Protein AF-0000000085125746 (afdb_homodimer)

Structure (mmCIF, N/CA/C/O backbone):
data_AF-0000000085125746-model_v1
#
loop_
_entity.id
_entity.type
_entity.pdbx_description
1 polymer Glutaredoxin
#
loop_
_atom_site.group_PDB
_atom_site.id
_atom_site.type_symbol
_atom_site.label_atom_id
_atom_site.label_alt_id
_atom_site.label_comp_id
_atom_site.label_asym_id
_atom_site.label_entity_id
_atom_site.label_seq_id
_atom_site.pdbx_PDB_ins_code
_atom_site.Cartn_x
_atom_site.Cartn_y
_atom_site.Cartn_z
_atom_site.occupancy
_atom_site.B_iso_or_equiv
_atom_site.auth_seq_id
_atom_site.auth_comp_id
_atom_site.auth_asym_id
_atom_site.auth_atom_id
_atom_site.pdbx_PDB_model_num
ATOM 1 N N . MET A 1 1 ? -1.663 24.391 16.141 1 84.31 1 MET A N 1
ATOM 2 C CA . MET A 1 1 ? -1.758 23.5 14.992 1 84.31 1 MET A CA 1
ATOM 3 C C . MET A 1 1 ? -2.758 22.375 15.258 1 84.31 1 MET A C 1
ATOM 5 O O . MET A 1 1 ? -2.848 21.859 16.375 1 84.31 1 MET A O 1
ATOM 9 N N . GLN A 1 2 ? -3.562 22.141 14.25 1 92.5 2 GLN A N 1
ATOM 10 C CA . GLN A 1 2 ? -4.574 21.094 14.406 1 92.5 2 GLN A CA 1
ATOM 11 C C . GLN A 1 2 ? -3.934 19.719 14.578 1 92.5 2 GLN A C 1
ATOM 13 O O . GLN A 1 2 ? -2.826 19.484 14.094 1 92.5 2 GLN A O 1
ATOM 18 N N . ALA A 1 3 ? -4.582 18.953 15.32 1 94.31 3 ALA A N 1
ATOM 19 C CA . ALA A 1 3 ? -4.137 17.578 15.469 1 94.31 3 ALA A CA 1
ATOM 20 C C . ALA A 1 3 ? -4.219 16.828 14.141 1 94.31 3 ALA A C 1
ATOM 22 O O . ALA A 1 3 ? -5.145 17.047 13.352 1 94.31 3 ALA A O 1
ATOM 23 N N . VAL A 1 4 ? -3.266 16 13.906 1 96.25 4 VAL A N 1
ATOM 24 C CA . VAL A 1 4 ? -3.25 15.203 12.688 1 96.25 4 VAL A CA 1
ATOM 25 C C . VAL A 1 4 ? -3.367 13.727 13.047 1 96.25 4 VAL A C 1
ATOM 27 O O . VAL A 1 4 ? -2.66 13.234 13.93 1 96.25 4 VAL A O 1
ATOM 30 N N . LYS A 1 5 ? -4.34 13 12.406 1 95.31 5 LYS A N 1
ATOM 31 C CA . LYS A 1 5 ? -4.57 11.562 12.523 1 95.31 5 LYS A CA 1
ATOM 32 C C . LYS A 1 5 ? -4.484 10.883 11.164 1 95.31 5 LYS A C 1
ATOM 34 O O . LYS A 1 5 ? -4.969 11.414 10.164 1 95.31 5 LYS A O 1
ATOM 39 N N . MET A 1 6 ? -3.822 9.734 11.18 1 94.94 6 MET A N 1
ATOM 40 C CA . MET A 1 6 ? -3.682 9.008 9.922 1 94.94 6 MET A CA 1
ATOM 41 C C . MET A 1 6 ? -3.924 7.512 10.125 1 94.94 6 MET A C 1
ATOM 43 O O . MET A 1 6 ? -3.332 6.898 11.016 1 94.94 6 MET A O 1
ATOM 47 N N . TYR A 1 7 ? -4.941 6.969 9.398 1 93.44 7 TYR A N 1
ATOM 48 C CA . TYR A 1 7 ? -5.016 5.52 9.266 1 93.44 7 TYR A CA 1
ATOM 49 C C . TYR A 1 7 ? -3.934 5 8.328 1 93.44 7 TYR A C 1
ATOM 51 O O . TYR A 1 7 ? -3.758 5.52 7.223 1 93.44 7 TYR A O 1
ATOM 59 N N . THR A 1 8 ? -3.141 4.02 8.797 1 89 8 THR A N 1
ATOM 60 C CA . THR A 1 8 ? -2.002 3.516 8.031 1 89 8 THR A CA 1
ATOM 61 C C . THR A 1 8 ? -1.94 1.992 8.094 1 89 8 THR A C 1
ATOM 63 O O . THR A 1 8 ? -2.746 1.36 8.781 1 89 8 THR A O 1
ATOM 66 N N . THR A 1 9 ? -1.195 1.46 7.199 1 83 9 THR A N 1
ATOM 67 C CA . THR A 1 9 ? -0.782 0.063 7.281 1 83 9 THR A CA 1
ATOM 68 C C . THR A 1 9 ? 0.738 -0.055 7.23 1 83 9 THR A C 1
ATOM 70 O O . THR A 1 9 ? 1.418 0.827 6.699 1 83 9 THR A O 1
ATOM 73 N N . ALA A 1 10 ? 1.152 -1.058 7.961 1 76.62 10 ALA A N 1
ATOM 74 C CA . ALA A 1 10 ? 2.588 -1.32 7.91 1 76.62 10 ALA A CA 1
ATOM 75 C C . ALA A 1 10 ? 2.975 -1.993 6.598 1 76.62 10 ALA A C 1
ATOM 77 O O . ALA A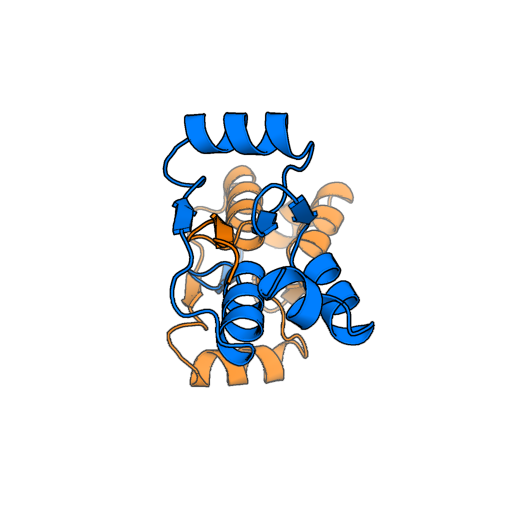 1 10 ? 4.141 -1.956 6.191 1 76.62 10 ALA A O 1
ATOM 78 N N . VAL A 1 11 ? 1.941 -2.498 6.066 1 74.38 11 VAL A N 1
ATOM 79 C CA . VAL A 1 11 ? 2.258 -3.373 4.941 1 74.38 11 VAL A CA 1
ATOM 80 C C . VAL A 1 11 ? 1.863 -2.693 3.631 1 74.38 11 VAL A C 1
ATOM 82 O O . VAL A 1 11 ? 0.958 -1.855 3.605 1 74.38 11 VAL A O 1
ATOM 85 N N . CYS A 1 12 ? 2.572 -2.926 2.621 1 83.75 12 CYS A N 1
ATOM 86 C CA . CYS A 1 12 ? 2.172 -2.537 1.273 1 83.75 12 CYS A CA 1
ATOM 87 C C . CYS A 1 12 ? 0.981 -3.363 0.799 1 83.75 12 CYS A C 1
ATOM 89 O O . CYS A 1 12 ? 1.119 -4.555 0.521 1 83.75 12 CYS A O 1
ATOM 91 N N . PRO A 1 13 ? -0.171 -2.76 0.729 1 80.94 13 PRO A N 1
ATOM 92 C CA . PRO A 1 13 ? -1.367 -3.549 0.428 1 80.94 13 PRO A CA 1
ATOM 93 C C . PRO A 1 13 ? -1.303 -4.219 -0.942 1 80.94 13 PRO A C 1
ATOM 95 O O . PRO A 1 13 ? -1.823 -5.324 -1.118 1 80.94 13 PRO A O 1
ATOM 98 N N . TYR A 1 14 ? -0.726 -3.547 -1.853 1 86.5 14 TYR A N 1
ATOM 99 C CA . TYR A 1 14 ? -0.587 -4.141 -3.178 1 86.5 14 TYR A CA 1
ATOM 100 C C . TYR A 1 14 ? 0.35 -5.34 -3.145 1 86.5 14 TYR A C 1
ATOM 102 O O . TYR A 1 14 ? 0.153 -6.312 -3.879 1 86.5 14 TYR A O 1
ATOM 110 N N . CYS A 1 15 ? 1.315 -5.301 -2.385 1 89.06 15 CYS A N 1
ATOM 111 C CA . CYS A 1 15 ? 2.219 -6.434 -2.221 1 89.06 15 CYS A CA 1
ATOM 112 C C . CYS A 1 15 ? 1.494 -7.621 -1.602 1 89.06 15 CYS A C 1
ATOM 114 O O . CYS A 1 15 ? 1.647 -8.758 -2.061 1 89.06 15 CYS A O 1
ATOM 116 N N . ILE A 1 16 ? 0.696 -7.379 -0.662 1 85.88 16 ILE A N 1
ATOM 117 C CA . ILE A 1 16 ? -0.054 -8.438 0.005 1 85.88 16 ILE A CA 1
ATOM 118 C C . ILE A 1 16 ? -1.053 -9.055 -0.971 1 85.88 16 ILE A C 1
ATOM 120 O O . ILE A 1 16 ? -1.193 -10.281 -1.033 1 85.88 16 ILE A O 1
ATOM 124 N N . ARG A 1 17 ? -1.682 -8.273 -1.682 1 87.25 17 ARG A N 1
ATOM 125 C CA . ARG A 1 17 ? -2.666 -8.766 -2.643 1 87.25 17 ARG A CA 1
ATOM 126 C C . ARG A 1 17 ? -2.006 -9.633 -3.709 1 87.25 17 ARG A C 1
ATOM 128 O O . ARG A 1 17 ? -2.51 -10.711 -4.039 1 87.25 17 ARG A O 1
ATOM 135 N N . ALA A 1 18 ? -0.959 -9.164 -4.246 1 92.88 18 ALA A N 1
ATOM 136 C CA . ALA A 1 18 ? -0.222 -9.945 -5.238 1 92.88 18 ALA A CA 1
ATOM 137 C C . ALA A 1 18 ? 0.175 -11.312 -4.68 1 92.88 18 ALA A C 1
ATOM 139 O O . ALA A 1 18 ? 0.001 -12.336 -5.344 1 92.88 18 ALA A O 1
ATOM 140 N N . LYS A 1 19 ? 0.696 -11.375 -3.449 1 92.44 19 LYS A N 1
ATOM 141 C CA . LYS A 1 19 ? 1.064 -12.633 -2.805 1 92.44 19 LYS A CA 1
ATOM 142 C C . LYS A 1 19 ? -0.142 -13.562 -2.676 1 92.44 19 LYS A C 1
ATOM 144 O O . LYS A 1 19 ? -0.035 -14.766 -2.922 1 92.44 19 LYS A O 1
ATOM 149 N N . GLN A 1 20 ? -1.261 -12.977 -2.354 1 92.19 20 GLN A N 1
ATOM 150 C CA . GLN A 1 20 ? -2.479 -13.758 -2.178 1 92.19 20 GLN A CA 1
ATOM 151 C C . GLN A 1 20 ? -2.92 -14.391 -3.494 1 92.19 20 GLN A C 1
ATOM 153 O O . GLN A 1 20 ? -3.314 -15.562 -3.527 1 92.19 20 GLN A O 1
ATOM 158 N N . ILE A 1 21 ? -2.891 -13.648 -4.516 1 94 21 ILE A N 1
ATOM 159 C CA . ILE A 1 21 ? -3.264 -14.148 -5.836 1 94 21 ILE A CA 1
ATOM 160 C C . ILE A 1 21 ? -2.33 -15.281 -6.242 1 94 21 ILE A C 1
ATOM 162 O O . ILE A 1 21 ? -2.785 -16.359 -6.66 1 94 21 ILE A O 1
ATOM 166 N N . LEU A 1 22 ? -1.04 -15.117 -6.098 1 95.81 22 LEU A N 1
ATOM 167 C CA . LEU A 1 22 ? -0.055 -16.125 -6.457 1 95.81 22 LEU A CA 1
ATOM 168 C C . LEU A 1 22 ? -0.245 -17.391 -5.625 1 95.81 22 LEU A C 1
ATOM 170 O O . LEU A 1 22 ? -0.221 -18.5 -6.16 1 95.81 22 LEU A O 1
ATOM 174 N N . LYS A 1 23 ? -0.501 -17.203 -4.367 1 94.12 23 LYS A N 1
ATOM 175 C CA . LYS A 1 23 ? -0.714 -18.328 -3.467 1 94.12 23 LYS A CA 1
ATOM 176 C C . LYS A 1 23 ? -1.985 -19.094 -3.832 1 94.12 23 LYS A C 1
ATOM 178 O O . LYS A 1 23 ? -2.014 -20.328 -3.777 1 94.12 23 LYS A O 1
ATOM 183 N N . SER A 1 24 ? -2.941 -18.328 -4.172 1 95.19 24 SER A N 1
ATOM 184 C CA . SER A 1 24 ? -4.207 -18.953 -4.547 1 95.19 24 SER A CA 1
ATOM 185 C C . SER A 1 24 ? -4.055 -19.812 -5.793 1 95.19 24 SER A C 1
ATOM 187 O O . SER A 1 24 ? -4.895 -20.672 -6.066 1 95.19 24 SER A O 1
ATOM 189 N N . LYS A 1 25 ? -2.951 -19.562 -6.504 1 95.06 25 LYS A N 1
ATOM 190 C CA . LYS A 1 25 ? -2.68 -20.328 -7.711 1 95.06 25 LYS A CA 1
ATOM 191 C C . LYS A 1 25 ? -1.654 -21.422 -7.445 1 95.06 25 LYS A C 1
ATOM 193 O O . LYS A 1 25 ? -1.129 -22.031 -8.383 1 95.06 25 LYS A O 1
ATOM 198 N N . GLY A 1 26 ? -1.238 -21.547 -6.266 1 93 26 GLY A N 1
ATOM 199 C CA . GLY A 1 26 ? -0.405 -22.672 -5.902 1 93 26 GLY A CA 1
ATOM 200 C C . GLY A 1 26 ? 1.057 -22.312 -5.727 1 93 26 GLY A C 1
ATOM 201 O O . GLY A 1 26 ? 1.897 -23.188 -5.504 1 93 26 GLY A O 1
ATOM 202 N N . VAL A 1 27 ? 1.344 -21.109 -5.828 1 94.06 27 VAL A N 1
ATOM 203 C CA . VAL A 1 27 ? 2.723 -20.703 -5.594 1 94.06 27 VAL A CA 1
ATOM 204 C C . VAL A 1 27 ? 3.027 -20.734 -4.098 1 94.06 27 VAL A C 1
ATOM 206 O O . VAL A 1 27 ? 2.52 -19.906 -3.334 1 94.06 27 VAL A O 1
ATOM 209 N N . GLU A 1 28 ? 3.912 -21.562 -3.713 1 88.88 28 GLU A N 1
ATOM 210 C CA . GLU A 1 28 ? 4.188 -21.766 -2.293 1 88.88 28 GLU A CA 1
ATOM 211 C C . GLU A 1 28 ? 5.363 -20.906 -1.831 1 88.88 28 GLU A C 1
ATOM 213 O O . GLU A 1 28 ? 5.449 -20.547 -0.655 1 88.88 28 GLU A O 1
ATOM 218 N N . GLN A 1 29 ? 6.289 -20.703 -2.727 1 90.81 29 GLN A N 1
ATOM 219 C CA . GLN A 1 29 ? 7.492 -19.953 -2.379 1 90.81 29 GLN A CA 1
ATOM 220 C C . GLN A 1 29 ? 7.668 -18.734 -3.289 1 90.81 29 GLN A C 1
ATOM 222 O O . GLN A 1 29 ? 7.66 -18.875 -4.516 1 90.81 29 GLN A O 1
ATOM 227 N N . ILE A 1 30 ? 7.73 -17.656 -2.721 1 93.31 30 ILE A N 1
ATOM 228 C CA . ILE A 1 30 ? 8.023 -16.406 -3.414 1 93.31 30 ILE A CA 1
ATOM 229 C C . ILE A 1 30 ? 9.297 -15.781 -2.844 1 93.31 30 ILE A C 1
ATOM 231 O O . ILE A 1 30 ? 9.406 -15.594 -1.631 1 93.31 30 ILE A O 1
ATOM 235 N N . GLU A 1 31 ? 10.273 -15.578 -3.643 1 93.75 31 GLU A N 1
ATOM 236 C CA . GLU A 1 31 ? 11.445 -14.805 -3.236 1 93.75 31 GLU A CA 1
ATOM 237 C C . GLU A 1 31 ? 11.117 -13.32 -3.141 1 93.75 31 GLU A C 1
ATOM 239 O O . GLU A 1 31 ? 10.914 -12.656 -4.16 1 93.75 31 GLU A O 1
ATOM 244 N N . GLU A 1 32 ? 11.031 -12.828 -1.954 1 91 32 GLU A N 1
ATOM 245 C CA . GLU A 1 32 ? 10.75 -11.406 -1.765 1 91 32 GLU A CA 1
ATOM 246 C C . GLU A 1 32 ? 12.031 -10.609 -1.587 1 91 32 GLU A C 1
ATOM 248 O O . GLU A 1 32 ? 12.891 -10.969 -0.778 1 91 32 GLU A O 1
ATOM 253 N N . ILE A 1 33 ? 12.219 -9.609 -2.391 1 91.5 33 ILE A N 1
ATOM 254 C CA . ILE A 1 33 ? 13.344 -8.68 -2.273 1 91.5 33 ILE A CA 1
ATOM 255 C C . ILE A 1 33 ? 12.859 -7.348 -1.717 1 91.5 33 ILE A C 1
ATOM 257 O O . ILE A 1 33 ? 12.156 -6.598 -2.404 1 91.5 33 ILE A O 1
ATOM 261 N N . ARG A 1 34 ? 13.203 -7.094 -0.461 1 87.25 34 ARG A N 1
ATOM 262 C CA . ARG A 1 34 ? 12.789 -5.867 0.21 1 87.25 34 ARG A CA 1
ATOM 263 C C . ARG A 1 34 ? 13.617 -4.676 -0.269 1 87.25 34 ARG A C 1
ATOM 265 O O . ARG A 1 34 ? 14.828 -4.621 -0.03 1 87.25 34 ARG A O 1
ATOM 272 N N . ILE A 1 35 ? 12.891 -3.693 -0.864 1 86.56 35 ILE A N 1
ATOM 273 C CA . ILE A 1 35 ? 13.633 -2.559 -1.412 1 86.56 35 ILE A CA 1
ATOM 274 C C . ILE A 1 35 ? 13.672 -1.425 -0.391 1 86.56 35 ILE A C 1
ATOM 276 O O . ILE A 1 35 ? 14.43 -0.468 -0.545 1 86.56 35 ILE A O 1
ATOM 280 N N . ASP A 1 36 ? 12.789 -1.471 0.621 1 80.81 36 ASP A N 1
ATOM 281 C CA . ASP A 1 36 ? 12.75 -0.424 1.639 1 80.81 36 ASP A CA 1
ATOM 282 C C . ASP A 1 36 ? 13.945 -0.535 2.584 1 80.81 36 ASP A C 1
ATOM 284 O O . ASP A 1 36 ? 14.328 0.448 3.221 1 80.81 36 ASP A O 1
ATOM 288 N N . THR A 1 37 ? 14.555 -1.678 2.605 1 81.31 37 THR A N 1
ATOM 289 C CA . THR A 1 37 ? 15.664 -1.889 3.527 1 81.31 37 THR A CA 1
ATOM 290 C C . THR A 1 37 ? 16.984 -2.027 2.768 1 81.31 37 THR A C 1
ATOM 292 O O . THR A 1 37 ? 18.047 -2.158 3.377 1 81.31 37 THR A O 1
ATOM 295 N N . ASP A 1 38 ? 16.891 -2.023 1.48 1 84.19 38 ASP A N 1
ATOM 296 C CA . ASP A 1 38 ? 18.062 -2.201 0.639 1 84.19 38 ASP A CA 1
ATOM 297 C C . ASP A 1 38 ? 18.016 -1.277 -0.577 1 84.19 38 ASP A C 1
ATOM 299 O O . ASP A 1 38 ? 17.484 -1.65 -1.626 1 84.19 38 ASP A O 1
ATOM 303 N N . PRO A 1 39 ? 18.688 -0.161 -0.418 1 85.62 39 PRO A N 1
ATOM 304 C CA . PRO A 1 39 ? 18.688 0.798 -1.525 1 85.62 39 PRO A CA 1
ATOM 305 C C . PRO A 1 39 ? 19.25 0.212 -2.814 1 85.62 39 PRO A C 1
ATOM 307 O O . PRO A 1 39 ? 18.812 0.562 -3.908 1 85.62 39 PRO A O 1
ATOM 310 N N . ALA A 1 40 ? 20.234 -0.659 -2.705 1 91 40 ALA A N 1
ATOM 311 C CA . ALA A 1 40 ? 20.812 -1.294 -3.887 1 91 40 ALA A CA 1
ATOM 312 C C . ALA A 1 40 ? 19.781 -2.158 -4.605 1 91 40 ALA A C 1
ATOM 314 O O . ALA A 1 40 ? 19.766 -2.217 -5.836 1 91 40 ALA A O 1
ATOM 315 N N . ALA A 1 41 ? 18.938 -2.803 -3.85 1 90.88 41 ALA A N 1
ATOM 316 C CA . ALA A 1 41 ? 17.891 -3.627 -4.434 1 90.88 41 ALA A CA 1
ATOM 317 C C . ALA A 1 41 ? 16.891 -2.773 -5.215 1 90.88 41 ALA A C 1
ATOM 319 O O . ALA A 1 41 ? 16.375 -3.203 -6.246 1 90.88 41 ALA A O 1
ATOM 320 N N . ARG A 1 42 ? 16.703 -1.56 -4.715 1 90.69 42 ARG A N 1
ATOM 321 C CA . ARG A 1 42 ? 15.82 -0.635 -5.422 1 90.69 42 ARG A CA 1
ATOM 322 C C . ARG A 1 42 ? 16.391 -0.275 -6.789 1 90.69 42 ARG A C 1
ATOM 324 O O . ARG A 1 42 ? 15.664 -0.272 -7.789 1 90.69 42 ARG A O 1
ATOM 331 N N . ASP A 1 43 ? 17.625 0.02 -6.777 1 93.75 43 ASP A N 1
ATOM 332 C CA . ASP A 1 43 ? 18.297 0.364 -8.031 1 93.75 43 ASP A CA 1
ATOM 333 C C . ASP A 1 43 ? 18.219 -0.79 -9.031 1 93.75 43 ASP A C 1
ATOM 335 O O . ASP A 1 43 ? 17.938 -0.577 -10.211 1 93.75 43 ASP A O 1
ATOM 339 N N . VAL A 1 44 ? 18.453 -1.954 -8.602 1 93.81 44 VAL A N 1
ATOM 340 C CA . VAL A 1 44 ? 18.391 -3.141 -9.445 1 93.81 44 VAL A CA 1
ATOM 341 C C . VAL A 1 44 ? 16.969 -3.299 -10 1 93.81 44 VAL A C 1
ATOM 343 O O . VAL A 1 44 ? 16.797 -3.559 -11.195 1 93.81 44 VAL A O 1
ATOM 346 N N . MET A 1 45 ? 15.953 -3.064 -9.188 1 94.19 45 MET A N 1
ATOM 347 C CA . MET A 1 45 ? 14.562 -3.16 -9.617 1 94.19 45 MET A CA 1
ATOM 348 C C . MET A 1 45 ? 14.273 -2.162 -10.734 1 94.19 45 MET A C 1
ATOM 350 O O . MET A 1 45 ? 13.734 -2.533 -11.781 1 94.19 45 MET A O 1
ATOM 354 N N . MET A 1 46 ? 14.703 -0.927 -10.422 1 95.12 46 MET A N 1
ATOM 355 C CA . MET A 1 46 ? 14.414 0.138 -11.375 1 95.12 46 MET A CA 1
ATOM 356 C C . MET A 1 46 ? 15.109 -0.118 -12.711 1 95.12 46 MET A C 1
ATOM 358 O O . MET A 1 46 ? 14.523 0.102 -13.773 1 95.12 46 MET A O 1
ATOM 362 N N . GLN A 1 47 ? 16.266 -0.614 -12.641 1 95.38 47 GLN A N 1
ATOM 363 C CA . GLN A 1 47 ? 17.031 -0.9 -13.852 1 95.38 47 GLN A CA 1
ATOM 364 C C . GLN A 1 47 ? 16.422 -2.072 -14.617 1 95.38 47 GLN A C 1
ATOM 366 O O . GLN A 1 47 ? 16.375 -2.053 -15.852 1 95.38 47 GLN A O 1
ATOM 371 N N . SER A 1 48 ? 15.914 -2.98 -13.977 1 95.25 48 SER A N 1
ATOM 372 C CA . SER A 1 48 ? 15.438 -4.211 -14.602 1 95.25 48 SER A CA 1
ATOM 373 C C . SER A 1 48 ? 14.008 -4.055 -15.109 1 95.25 48 SER A C 1
ATOM 375 O O . SER A 1 48 ? 13.609 -4.711 -16.078 1 95.25 48 SER A O 1
ATOM 377 N N . THR A 1 49 ? 13.25 -3.215 -14.5 1 95.81 49 THR A N 1
ATOM 378 C CA . THR A 1 49 ? 11.82 -3.17 -14.805 1 95.81 49 THR A CA 1
ATOM 379 C C . THR A 1 49 ? 11.445 -1.835 -15.438 1 95.81 49 THR A C 1
ATOM 381 O O . THR A 1 49 ? 10.406 -1.727 -16.094 1 95.81 49 THR A O 1
ATOM 384 N N . GLY A 1 50 ? 12.289 -0.843 -15.086 1 94.94 50 GLY A N 1
ATOM 385 C CA . GLY A 1 50 ? 11.938 0.506 -15.5 1 94.94 50 GLY A CA 1
ATOM 386 C C . GLY A 1 50 ? 10.836 1.121 -14.656 1 94.94 50 GLY A C 1
ATOM 387 O O . GLY A 1 50 ? 10.289 2.17 -15.008 1 94.94 50 GLY A O 1
ATOM 388 N N . ARG A 1 51 ? 10.5 0.385 -13.602 1 92.75 51 ARG A N 1
ATOM 389 C CA . ARG A 1 51 ? 9.406 0.839 -12.742 1 92.75 51 ARG A CA 1
ATOM 390 C C . ARG A 1 51 ? 9.93 1.281 -11.375 1 92.75 51 ARG A C 1
ATOM 392 O O . ARG A 1 51 ? 10.984 0.823 -10.93 1 92.75 51 ARG A O 1
ATOM 399 N N . ARG A 1 52 ? 9.102 2.113 -10.742 1 86.56 52 ARG A N 1
ATOM 400 C CA . ARG A 1 52 ? 9.516 2.645 -9.445 1 86.56 52 ARG A CA 1
ATOM 401 C C . ARG A 1 52 ? 8.586 2.168 -8.336 1 86.56 52 ARG A C 1
ATOM 403 O O . ARG A 1 52 ? 8.938 2.238 -7.156 1 86.56 52 ARG A O 1
ATOM 410 N N . THR A 1 53 ? 7.34 1.676 -8.773 1 86.06 53 THR A N 1
ATOM 411 C CA . THR A 1 53 ? 6.34 1.276 -7.789 1 86.06 53 THR A CA 1
ATOM 412 C C . THR A 1 53 ? 6.473 -0.208 -7.457 1 86.06 53 THR A C 1
ATOM 414 O O . THR A 1 53 ? 7.152 -0.951 -8.172 1 86.06 53 THR A O 1
ATOM 417 N N . VAL A 1 54 ? 5.93 -0.576 -6.27 1 89.62 54 VAL A N 1
ATOM 418 C CA . VAL A 1 54 ? 5.906 -1.965 -5.824 1 89.62 54 VAL A CA 1
ATOM 419 C C . VAL A 1 54 ? 4.461 -2.43 -5.66 1 89.62 54 VAL A C 1
ATOM 421 O O . VAL A 1 54 ? 3.549 -1.608 -5.52 1 89.62 54 VAL A O 1
ATOM 424 N N . PRO A 1 55 ? 4.273 -3.682 -5.871 1 92 55 PRO A N 1
ATOM 425 C CA . PRO A 1 55 ? 5.262 -4.727 -6.145 1 92 55 PRO A CA 1
ATOM 426 C C . PRO A 1 55 ? 5.688 -4.762 -7.609 1 92 55 PRO A C 1
ATOM 428 O O . PRO A 1 55 ? 5.012 -4.191 -8.469 1 92 55 PRO A O 1
ATOM 431 N N . GLN A 1 56 ? 6.848 -5.281 -7.883 1 95.94 56 GLN A N 1
ATOM 432 C CA . GLN A 1 56 ? 7.258 -5.762 -9.203 1 95.94 56 GLN A CA 1
ATOM 433 C C . GLN A 1 56 ? 7.492 -7.27 -9.188 1 95.94 56 GLN A C 1
ATOM 435 O O . GLN A 1 56 ? 8.32 -7.77 -8.43 1 95.94 56 GLN A O 1
ATOM 440 N N . ILE A 1 57 ? 6.777 -7.98 -10.109 1 96.94 57 ILE A N 1
ATOM 441 C CA . ILE A 1 57 ? 6.68 -9.438 -10.039 1 96.94 57 ILE A CA 1
ATOM 442 C C . ILE A 1 57 ? 7.355 -10.055 -11.266 1 96.94 57 ILE A C 1
ATOM 444 O O . ILE A 1 57 ? 7.137 -9.609 -12.391 1 96.94 57 ILE A O 1
ATOM 448 N N . PHE A 1 58 ? 8.125 -11.008 -10.953 1 97.44 58 PHE A N 1
ATOM 449 C CA . PHE A 1 58 ? 8.734 -11.836 -11.984 1 97.44 58 PHE A CA 1
ATOM 450 C C . PHE A 1 58 ? 8.273 -13.289 -11.844 1 97.44 58 PHE A C 1
ATOM 452 O O . PHE A 1 58 ? 8.203 -13.82 -10.734 1 97.44 58 PHE A O 1
ATOM 459 N N . ILE A 1 59 ? 7.98 -13.883 -12.938 1 97.06 59 ILE A N 1
ATOM 460 C CA . ILE A 1 59 ? 7.762 -15.32 -13.039 1 97.06 59 ILE A CA 1
ATOM 461 C C . ILE A 1 59 ? 8.75 -15.922 -14.039 1 97.06 59 ILE A C 1
ATOM 463 O O . ILE A 1 59 ? 8.648 -15.68 -15.242 1 97.06 59 ILE A O 1
ATOM 467 N N . GLY A 1 60 ? 9.625 -16.672 -13.406 1 95.44 60 GLY A N 1
ATOM 468 C CA . GLY A 1 60 ? 10.789 -16.953 -14.234 1 95.44 60 GLY A CA 1
ATOM 469 C C . GLY A 1 60 ? 11.531 -15.719 -14.68 1 95.44 60 GLY A C 1
ATOM 470 O O . GLY A 1 60 ? 11.867 -14.859 -13.859 1 95.44 60 GLY A O 1
ATOM 471 N N . ASP A 1 61 ? 11.797 -15.594 -15.953 1 95.25 61 ASP A N 1
ATOM 472 C CA . ASP A 1 61 ? 12.508 -14.445 -16.5 1 95.25 61 ASP A CA 1
ATOM 473 C C . ASP A 1 61 ? 11.523 -13.398 -17.031 1 95.25 61 ASP A C 1
ATOM 475 O O . ASP A 1 61 ? 11.93 -12.32 -17.469 1 95.25 61 ASP A O 1
ATOM 479 N N . TYR A 1 62 ? 10.305 -13.656 -16.844 1 96.88 62 TYR A N 1
ATOM 480 C CA . TYR A 1 62 ? 9.281 -12.758 -17.375 1 96.88 62 TYR A CA 1
ATOM 481 C C . TYR A 1 62 ? 8.875 -11.727 -16.328 1 96.88 62 TYR A C 1
ATOM 483 O O . TYR A 1 62 ? 8.43 -12.07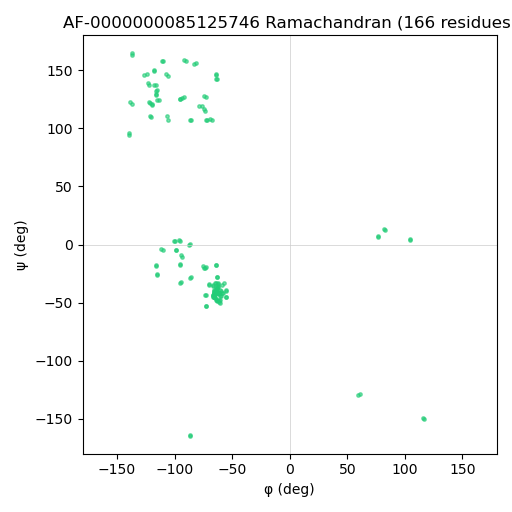8 -15.242 1 96.88 62 TYR A O 1
ATOM 491 N N . HIS A 1 63 ? 8.961 -10.539 -16.734 1 98.19 63 HIS 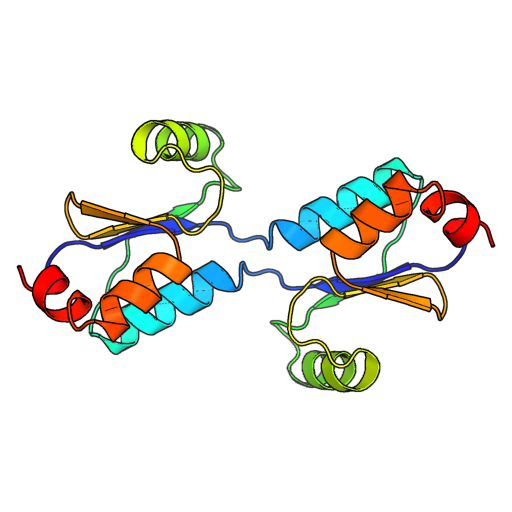A N 1
ATOM 492 C CA . HIS A 1 63 ? 8.484 -9.453 -15.883 1 98.19 63 HIS A CA 1
ATOM 493 C C . HIS A 1 63 ? 6.992 -9.211 -16.078 1 98.19 63 HIS A C 1
ATOM 495 O O . HIS A 1 63 ? 6.578 -8.648 -17.109 1 98.19 63 HIS A O 1
ATOM 501 N N . VAL A 1 64 ? 6.238 -9.586 -15.148 1 97.88 64 VAL A N 1
ATOM 502 C CA . VAL A 1 64 ? 4.785 -9.453 -15.203 1 97.88 64 VAL A CA 1
ATOM 503 C C . VAL A 1 64 ? 4.391 -7.988 -15.031 1 97.88 64 VAL A C 1
ATOM 505 O O . VAL A 1 64 ? 3.494 -7.496 -15.719 1 97.88 64 VAL A O 1
ATOM 508 N N . GLY A 1 65 ? 5.062 -7.371 -14.086 1 97.31 65 GLY A N 1
ATOM 509 C CA . GLY A 1 65 ? 4.695 -6.016 -13.703 1 97.31 65 GLY A CA 1
ATOM 510 C C . GLY A 1 65 ? 4.195 -5.918 -12.273 1 97.31 65 GLY A C 1
ATOM 511 O O . GLY A 1 65 ? 4.688 -6.617 -11.391 1 97.31 65 GLY A O 1
ATOM 512 N N . GLY A 1 66 ? 3.305 -4.977 -12.023 1 95.25 66 GLY A N 1
ATOM 513 C CA . GLY A 1 66 ? 2.752 -4.758 -10.695 1 95.25 66 GLY A CA 1
ATOM 514 C C . GLY A 1 66 ? 1.546 -5.633 -10.406 1 95.25 66 GLY A C 1
ATOM 515 O O . GLY A 1 66 ? 1.299 -6.613 -11.102 1 95.25 66 GLY A O 1
ATOM 516 N N . CYS A 1 67 ? 0.855 -5.234 -9.375 1 93.19 67 CYS A N 1
ATOM 517 C CA . CYS A 1 67 ? -0.315 -5.992 -8.953 1 93.19 67 CYS A CA 1
ATOM 518 C C . CYS A 1 67 ? -1.42 -5.93 -10 1 93.19 67 CYS A C 1
ATOM 520 O O . CYS A 1 67 ? -2.062 -6.938 -10.289 1 93.19 67 CYS A O 1
ATOM 522 N N . ASP A 1 68 ? -1.662 -4.715 -10.516 1 93 68 ASP A N 1
ATOM 523 C CA . ASP A 1 68 ? -2.674 -4.574 -11.555 1 93 68 ASP A CA 1
ATOM 524 C C . ASP A 1 68 ? -2.355 -5.461 -12.758 1 93 68 ASP A C 1
ATOM 526 O O . ASP A 1 68 ? -3.256 -6.062 -13.352 1 93 68 ASP A O 1
ATOM 530 N N . ASP A 1 69 ? -1.137 -5.508 -13.133 1 96.5 69 ASP A N 1
ATOM 531 C CA . ASP A 1 69 ? -0.696 -6.359 -14.234 1 96.5 69 ASP A CA 1
ATOM 532 C C . ASP A 1 69 ? -0.942 -7.832 -13.93 1 96.5 69 ASP A C 1
ATOM 534 O O . ASP A 1 69 ? -1.374 -8.594 -14.797 1 96.5 69 ASP A O 1
ATOM 538 N N . LEU A 1 70 ? -0.677 -8.25 -12.734 1 96.69 70 LEU A N 1
ATOM 539 C CA . LEU A 1 70 ? -0.893 -9.625 -12.289 1 96.69 70 LEU A CA 1
ATOM 540 C C . LEU A 1 70 ? -2.371 -9.984 -12.352 1 96.69 70 LEU A C 1
ATOM 542 O O . LEU A 1 70 ? -2.73 -11.062 -12.836 1 96.69 70 LEU A O 1
ATOM 546 N N . MET A 1 71 ? -3.15 -9.039 -11.938 1 96.44 71 MET A N 1
ATOM 547 C CA . MET A 1 71 ? -4.594 -9.266 -11.953 1 96.44 71 MET A CA 1
ATOM 548 C C . MET A 1 71 ? -5.109 -9.398 -13.383 1 96.44 71 MET A C 1
ATOM 550 O O . MET A 1 71 ? -5.953 -10.25 -13.664 1 96.44 71 MET A O 1
ATOM 554 N N . ALA A 1 72 ? -4.602 -8.578 -14.219 1 96.88 72 ALA A N 1
ATOM 555 C CA . ALA A 1 72 ? -4.992 -8.641 -15.625 1 96.88 72 ALA A CA 1
ATOM 556 C C . ALA A 1 72 ? -4.566 -9.961 -16.266 1 96.88 72 ALA A C 1
ATOM 558 O O . ALA A 1 72 ? -5.34 -10.578 -17 1 96.88 72 ALA A O 1
ATOM 559 N N . LEU A 1 73 ? -3.412 -10.398 -15.938 1 97.25 73 LEU A N 1
ATOM 560 C CA . LEU A 1 73 ? -2.9 -11.664 -16.438 1 97.25 73 LEU A CA 1
ATOM 561 C C . LEU A 1 73 ? -3.756 -12.828 -15.945 1 97.25 73 LEU A C 1
ATOM 563 O O . LEU A 1 73 ? -4.043 -13.758 -16.703 1 97.25 73 LEU A O 1
ATOM 567 N N . ASP A 1 74 ? -4.152 -12.766 -14.766 1 96.75 74 ASP A N 1
ATOM 568 C CA . ASP A 1 74 ? -5.016 -13.797 -14.188 1 96.75 74 ASP A CA 1
ATOM 569 C C . ASP A 1 74 ? -6.391 -13.797 -14.859 1 96.75 74 ASP A C 1
ATOM 571 O O . ASP A 1 74 ? -6.898 -14.852 -15.234 1 96.75 74 ASP A O 1
ATOM 575 N N . ALA A 1 75 ? -6.906 -12.68 -15.031 1 96.06 75 ALA A N 1
ATOM 576 C CA . ALA A 1 75 ? -8.234 -12.516 -15.617 1 96.06 75 ALA A CA 1
ATOM 577 C C . ALA A 1 75 ? -8.273 -13.055 -17.047 1 96.06 75 ALA A C 1
ATOM 579 O O . ALA A 1 75 ? -9.289 -13.602 -17.469 1 96.06 75 ALA A O 1
ATOM 580 N N . ASP A 1 76 ? -7.211 -12.922 -17.688 1 96.94 76 ASP A N 1
ATOM 581 C CA . ASP A 1 76 ? -7.148 -13.352 -19.078 1 96.94 76 ASP A CA 1
ATOM 582 C C . ASP A 1 76 ? -6.773 -14.828 -19.188 1 96.94 76 ASP A C 1
ATOM 584 O O . ASP A 1 76 ? -6.641 -15.367 -20.281 1 96.94 76 ASP A O 1
ATOM 588 N N . GLY A 1 77 ? -6.582 -15.391 -18.094 1 97 77 GLY A N 1
ATOM 589 C CA . GLY A 1 77 ? -6.312 -16.812 -18.047 1 97 77 GLY A CA 1
ATOM 590 C C . GLY A 1 77 ? -4.859 -17.156 -18.328 1 97 77 GLY A C 1
ATOM 591 O O . GLY A 1 77 ? -4.516 -18.328 -18.531 1 97 77 GLY A O 1
ATOM 592 N N . GLY A 1 78 ? -4.043 -16.203 -18.297 1 97.69 78 GLY A N 1
ATOM 593 C CA . GLY A 1 78 ? -2.656 -16.422 -18.672 1 97.69 78 GLY A CA 1
ATOM 594 C C . GLY A 1 78 ? -1.758 -16.719 -17.484 1 97.69 78 GLY A C 1
ATOM 595 O O . GLY A 1 78 ? -0.62 -17.156 -17.656 1 97.69 78 GLY A O 1
ATOM 596 N N . LEU A 1 79 ? -2.207 -16.578 -16.266 1 96.94 79 LEU A N 1
ATOM 597 C CA . LEU A 1 79 ? -1.347 -16.688 -15.086 1 96.94 79 LEU A CA 1
ATOM 598 C C . LEU A 1 79 ? -0.947 -18.141 -14.836 1 96.94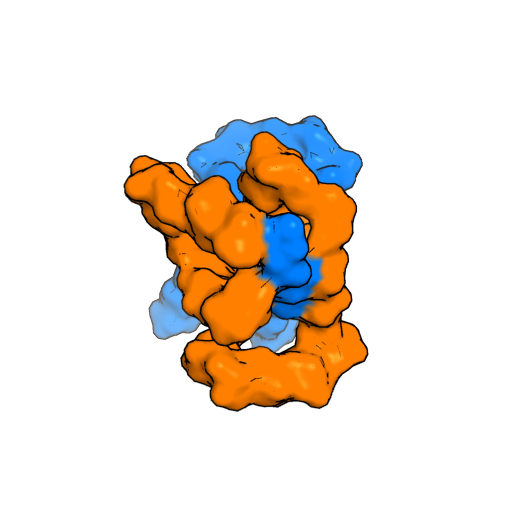 79 LEU A C 1
ATOM 600 O O . LEU A 1 79 ? 0.24 -18.438 -14.727 1 96.94 79 LEU A O 1
ATOM 604 N N . VAL A 1 80 ? -1.855 -18.969 -14.766 1 96.56 80 VAL A N 1
ATOM 605 C CA . VAL A 1 80 ? -1.585 -20.359 -14.438 1 96.56 80 VAL A CA 1
ATOM 606 C C . VAL A 1 80 ? -0.709 -20.984 -15.523 1 96.56 80 VAL A C 1
ATOM 608 O O . VAL A 1 80 ? 0.31 -21.609 -15.219 1 96.56 80 VAL A O 1
ATOM 611 N N . PRO A 1 81 ? -1.012 -20.828 -16.844 1 97.69 81 PRO A N 1
ATOM 612 C CA . PRO A 1 81 ? -0.107 -21.344 -17.859 1 97.69 81 PRO A CA 1
ATOM 613 C C . PRO A 1 81 ? 1.319 -20.828 -17.719 1 97.69 81 PRO A C 1
ATOM 615 O O . PRO A 1 81 ? 2.281 -21.562 -17.938 1 97.69 81 PRO A O 1
ATOM 618 N N . LEU A 1 82 ? 1.491 -19.578 -17.391 1 96.5 82 LEU A N 1
ATOM 619 C CA . LEU A 1 82 ? 2.816 -19 -17.219 1 96.5 82 LEU A CA 1
ATOM 620 C C . LEU A 1 82 ? 3.547 -19.641 -16.047 1 96.5 82 LEU A C 1
ATOM 622 O O . LEU A 1 82 ? 4.742 -19.938 -16.125 1 96.5 82 LEU A O 1
ATOM 626 N N . LEU A 1 83 ? 2.867 -19.875 -14.953 1 95.81 83 LEU A N 1
ATOM 627 C CA . LEU A 1 83 ? 3.441 -20.5 -13.758 1 95.81 83 LEU A CA 1
ATOM 628 C C . LEU A 1 83 ? 3.891 -21.922 -14.055 1 95.81 83 LEU A C 1
ATOM 630 O O . LEU A 1 83 ? 4.867 -22.406 -13.469 1 95.81 83 LEU A O 1
ATOM 634 N N . GLN A 1 84 ? 3.232 -22.422 -14.953 1 94.75 84 GLN A N 1
ATOM 635 C CA . GLN A 1 84 ? 3.469 -23.844 -15.227 1 94.75 84 GLN A CA 1
ATOM 636 C C . GLN A 1 84 ? 4.414 -24.031 -16.406 1 94.75 84 GLN A C 1
ATOM 638 O O . GLN A 1 84 ? 4.812 -25.156 -16.719 1 94.75 84 GLN A O 1
ATOM 643 N N . SER A 1 85 ? 4.785 -23.062 -17.016 1 90.75 85 SER A N 1
ATOM 644 C CA . SER A 1 85 ? 5.637 -23.141 -18.188 1 90.75 85 SER A CA 1
ATOM 645 C C . SER A 1 85 ? 7.059 -23.547 -17.828 1 90.75 85 SER A C 1
ATOM 647 O O . SER A 1 85 ? 7.5 -23.328 -16.703 1 90.75 85 SER A O 1
ATOM 649 N N . MET B 1 1 ? 6.973 -25.672 -11.836 1 85.06 1 MET B N 1
ATOM 650 C CA . MET B 1 1 ? 6.48 -24.312 -11.719 1 85.06 1 MET B CA 1
ATOM 651 C C . MET B 1 1 ? 7.637 -23.312 -11.719 1 85.06 1 MET B C 1
ATOM 653 O O . MET B 1 1 ? 8.695 -23.578 -11.148 1 85.06 1 MET B O 1
ATOM 657 N N . GLN B 1 2 ? 7.441 -22.281 -12.469 1 92.88 2 GLN B N 1
ATOM 658 C CA . GLN B 1 2 ? 8.492 -21.266 -12.562 1 92.88 2 GLN B CA 1
ATOM 659 C C . GLN B 1 2 ? 8.734 -20.594 -11.219 1 92.88 2 GLN B C 1
ATOM 661 O O . GLN B 1 2 ? 7.824 -20.5 -10.391 1 92.88 2 GLN B O 1
ATOM 666 N N . ALA B 1 3 ? 9.906 -20.266 -11.008 1 94.56 3 ALA B N 1
ATOM 667 C CA . ALA B 1 3 ? 10.25 -19.5 -9.812 1 94.56 3 ALA B CA 1
ATOM 668 C C . ALA B 1 3 ? 9.562 -18.125 -9.828 1 94.56 3 ALA B C 1
ATOM 670 O O . ALA B 1 3 ? 9.43 -17.5 -10.891 1 94.56 3 ALA B O 1
ATOM 671 N N . VAL B 1 4 ? 9.156 -17.719 -8.703 1 96.31 4 VAL B N 1
ATOM 672 C CA . VAL B 1 4 ? 8.516 -16.422 -8.586 1 96.31 4 VAL B CA 1
ATOM 673 C C . VAL B 1 4 ? 9.359 -15.508 -7.699 1 96.31 4 VAL B C 1
ATOM 675 O O . VAL B 1 4 ? 9.789 -15.914 -6.617 1 96.31 4 VAL B O 1
ATOM 678 N N . LYS B 1 5 ? 9.664 -14.273 -8.18 1 95.56 5 LYS B N 1
ATOM 679 C CA . LYS B 1 5 ? 10.375 -13.219 -7.473 1 95.56 5 LYS B CA 1
ATOM 680 C C . LYS B 1 5 ? 9.547 -11.938 -7.41 1 95.56 5 LYS B C 1
ATOM 682 O O . LYS B 1 5 ? 8.898 -11.57 -8.391 1 95.56 5 LYS B O 1
ATOM 687 N N . MET B 1 6 ? 9.625 -11.344 -6.25 1 95 6 MET B N 1
ATOM 688 C CA . MET B 1 6 ? 8.852 -10.109 -6.094 1 95 6 MET B CA 1
ATOM 689 C C . MET B 1 6 ? 9.656 -9.062 -5.332 1 95 6 MET B C 1
ATOM 691 O O . MET B 1 6 ? 10.195 -9.344 -4.262 1 95 6 MET B O 1
ATOM 695 N N . TYR B 1 7 ? 9.852 -7.898 -5.961 1 93.56 7 TYR B N 1
ATOM 696 C CA . TYR B 1 7 ? 10.297 -6.738 -5.203 1 93.56 7 TYR B CA 1
ATOM 697 C C . TYR B 1 7 ? 9.164 -6.164 -4.367 1 93.56 7 TYR B C 1
ATOM 699 O O . TYR B 1 7 ? 8.062 -5.938 -4.875 1 93.56 7 TYR B O 1
ATOM 707 N N . THR B 1 8 ? 9.422 -5.992 -3.08 1 89.19 8 THR B N 1
ATOM 708 C CA . THR B 1 8 ? 8.375 -5.559 -2.154 1 89.19 8 THR B CA 1
ATOM 709 C C . THR B 1 8 ? 8.914 -4.504 -1.193 1 89.19 8 THR B C 1
ATOM 711 O O . THR B 1 8 ? 10.102 -4.176 -1.222 1 89.19 8 THR B O 1
ATOM 714 N N . THR B 1 9 ? 7.992 -3.863 -0.564 1 83.06 9 THR B N 1
ATOM 715 C CA . THR B 1 9 ? 8.305 -3.031 0.592 1 83.06 9 THR B CA 1
ATOM 716 C C . THR B 1 9 ? 7.441 -3.424 1.789 1 83.06 9 THR B C 1
ATOM 718 O O . THR B 1 9 ? 6.352 -3.973 1.622 1 83.06 9 THR B O 1
ATOM 721 N N . ALA B 1 10 ? 8.102 -3.273 2.895 1 76.81 10 ALA B N 1
ATOM 722 C CA . ALA B 1 10 ? 7.34 -3.533 4.109 1 76.81 10 ALA B CA 1
ATOM 723 C C . ALA B 1 10 ? 6.371 -2.391 4.406 1 76.81 10 ALA B C 1
ATOM 725 O O . ALA B 1 10 ? 5.375 -2.58 5.105 1 76.81 10 ALA B O 1
ATOM 726 N N . VAL B 1 11 ? 6.758 -1.356 3.787 1 74.62 11 VAL B N 1
ATOM 727 C CA . VAL B 1 11 ? 6.043 -0.157 4.215 1 74.62 11 VAL B CA 1
ATOM 728 C C . VAL B 1 11 ? 5.043 0.259 3.139 1 74.62 11 VAL B C 1
ATOM 730 O O . VAL B 1 11 ? 5.242 -0.025 1.954 1 74.62 11 VAL B O 1
ATOM 733 N N . CYS B 1 12 ? 3.965 0.76 3.512 1 83.56 12 CYS B N 1
ATOM 734 C CA . CYS B 1 12 ? 3.043 1.421 2.596 1 83.56 12 CYS B CA 1
ATOM 735 C C . CYS B 1 12 ? 3.639 2.717 2.061 1 83.56 12 CYS B C 1
ATOM 737 O O . CYS B 1 12 ? 3.766 3.697 2.795 1 83.56 12 CYS B O 1
ATOM 739 N N . PRO B 1 13 ? 4.027 2.725 0.818 1 81.06 13 PRO B N 1
ATOM 740 C CA . PRO B 1 13 ? 4.75 3.891 0.304 1 81.06 13 PRO B CA 1
ATOM 741 C C . PRO B 1 13 ? 3.916 5.168 0.35 1 81.06 13 PRO B C 1
ATOM 743 O O . PRO B 1 13 ? 4.457 6.254 0.569 1 81.06 13 PRO B O 1
ATOM 746 N N . TYR B 1 14 ? 2.674 5.023 0.107 1 86.56 14 TYR B N 1
ATOM 747 C CA . TYR B 1 14 ? 1.804 6.191 0.175 1 86.56 14 TYR B CA 1
ATOM 748 C C . TYR B 1 14 ? 1.708 6.715 1.603 1 86.56 14 TYR B C 1
ATOM 750 O O . TYR B 1 14 ? 1.603 7.926 1.818 1 86.56 14 TYR B O 1
ATOM 758 N N . CYS B 1 15 ? 1.731 5.902 2.506 1 89.25 15 CYS B N 1
ATOM 759 C CA . CYS B 1 15 ? 1.727 6.312 3.906 1 89.25 15 CYS B CA 1
ATOM 760 C C . CYS B 1 15 ? 3.006 7.062 4.258 1 89.25 15 CYS B C 1
ATOM 762 O O . CYS B 1 15 ? 2.961 8.102 4.914 1 89.25 15 CYS B O 1
ATOM 764 N N . ILE B 1 16 ? 4.066 6.613 3.814 1 85.81 16 ILE B N 1
ATOM 765 C CA . ILE B 1 16 ? 5.352 7.246 4.086 1 85.81 16 ILE B CA 1
ATOM 766 C C . ILE B 1 16 ? 5.398 8.617 3.424 1 85.81 16 ILE B C 1
ATOM 768 O O . ILE B 1 16 ? 5.848 9.594 4.031 1 85.81 16 ILE B O 1
ATOM 772 N N . ARG B 1 17 ? 4.961 8.695 2.283 1 87.81 17 ARG B N 1
ATOM 773 C CA . ARG B 1 17 ? 4.965 9.961 1.558 1 87.81 17 ARG B CA 1
ATOM 774 C C . ARG B 1 17 ? 4.086 10.992 2.254 1 87.81 17 ARG B C 1
ATOM 776 O O . ARG B 1 17 ? 4.492 12.141 2.426 1 87.81 17 ARG B O 1
ATOM 783 N N . ALA B 1 18 ? 2.932 10.609 2.586 1 92.88 18 ALA B N 1
ATOM 784 C CA . ALA B 1 18 ? 2.033 11.5 3.309 1 92.88 18 ALA B CA 1
ATOM 785 C C . ALA B 1 18 ? 2.689 12.023 4.586 1 92.88 18 ALA B C 1
ATOM 787 O O . ALA B 1 18 ? 2.643 13.227 4.867 1 9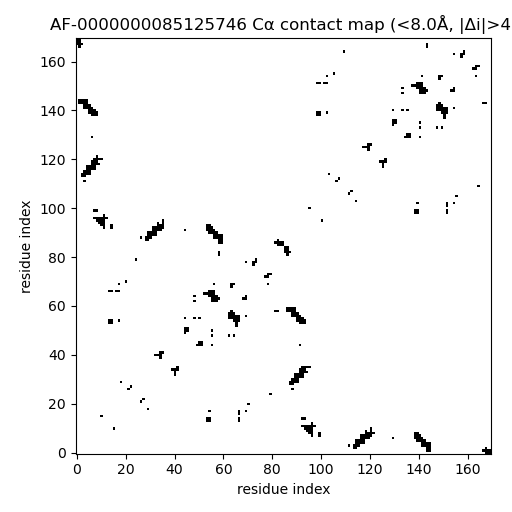2.88 18 ALA B O 1
ATOM 788 N N . LYS B 1 19 ? 3.344 11.18 5.371 1 92.75 19 LYS B N 1
ATOM 789 C CA . LYS B 1 19 ? 4.043 11.586 6.59 1 92.75 19 LYS B CA 1
ATOM 790 C C . LYS B 1 19 ? 5.141 12.602 6.281 1 92.75 19 LYS B C 1
ATOM 792 O O . LYS B 1 19 ? 5.305 13.586 7.008 1 92.75 19 LYS B O 1
ATOM 797 N N . GLN B 1 20 ? 5.801 12.375 5.207 1 92.31 20 GLN B N 1
ATOM 798 C CA . GLN B 1 20 ? 6.895 13.258 4.82 1 92.31 20 GLN B CA 1
ATOM 799 C C . GLN B 1 20 ? 6.375 14.656 4.477 1 92.31 20 GLN B C 1
ATOM 801 O O . GLN B 1 20 ? 6.973 15.656 4.871 1 92.31 20 GLN B O 1
ATOM 806 N N . ILE B 1 21 ? 5.355 14.703 3.754 1 94 21 ILE B N 1
ATOM 807 C CA . ILE B 1 21 ? 4.746 15.977 3.383 1 94 21 ILE B CA 1
ATOM 808 C C . ILE B 1 21 ? 4.297 16.719 4.637 1 94 21 ILE B C 1
ATOM 810 O O . ILE B 1 21 ? 4.605 17.906 4.812 1 94 21 ILE B O 1
ATOM 814 N N . LEU B 1 22 ? 3.619 16.047 5.523 1 95.75 22 LEU B N 1
ATOM 815 C CA . LEU B 1 22 ? 3.137 16.656 6.754 1 95.75 22 LEU B CA 1
ATOM 816 C C . LEU B 1 22 ? 4.301 17.156 7.613 1 95.75 22 LEU B C 1
ATOM 818 O O . LEU B 1 22 ? 4.262 18.266 8.133 1 95.75 22 LEU B O 1
ATOM 822 N N . LYS B 1 23 ? 5.305 16.375 7.676 1 94.19 23 LYS B N 1
ATOM 823 C CA . LYS B 1 23 ? 6.488 16.734 8.453 1 94.19 23 LYS B CA 1
ATOM 824 C C . LYS B 1 23 ? 7.195 17.953 7.852 1 94.19 23 LYS B C 1
ATOM 826 O O . LYS B 1 23 ? 7.672 18.828 8.578 1 94.19 23 LYS B O 1
ATOM 831 N N . SER B 1 24 ? 7.207 17.922 6.605 1 95.06 24 SER B N 1
ATOM 832 C CA . SER B 1 24 ? 7.859 19.031 5.922 1 95.06 24 SER B CA 1
ATOM 833 C C . SER B 1 24 ? 7.129 20.359 6.176 1 95.06 24 SER B C 1
ATOM 835 O O . SER B 1 24 ? 7.695 21.438 5.984 1 95.06 24 SER B O 1
ATOM 837 N N . LYS B 1 25 ? 5.898 20.203 6.621 1 95.06 25 LYS B N 1
ATOM 838 C CA . LYS B 1 25 ? 5.102 21.391 6.926 1 95.06 25 LYS B CA 1
ATOM 839 C C . LYS B 1 25 ? 5.094 21.672 8.422 1 95.06 25 LYS B C 1
ATOM 841 O O . LYS B 1 25 ? 4.301 22.484 8.898 1 95.06 25 LYS B O 1
ATOM 846 N N . GLY B 1 26 ? 5.789 20.922 9.148 1 93 26 GLY B N 1
ATOM 847 C CA . GLY B 1 26 ? 5.973 21.25 10.555 1 93 26 GLY B CA 1
ATOM 848 C C . GLY B 1 26 ? 5.152 20.375 11.477 1 93 26 GLY B C 1
ATOM 849 O O . GLY B 1 26 ? 5.133 20.594 12.695 1 93 26 GLY B O 1
ATOM 850 N N . VAL B 1 27 ? 4.488 19.453 10.961 1 94.06 27 VAL B N 1
ATOM 851 C CA . VAL B 1 27 ? 3.738 18.531 11.812 1 94.06 27 VAL B CA 1
ATOM 852 C C . VAL B 1 27 ? 4.699 17.578 12.508 1 94.06 27 VAL B C 1
ATOM 854 O O . VAL B 1 27 ? 5.277 16.688 11.859 1 94.06 27 VAL B O 1
ATOM 857 N N . GLU B 1 28 ? 4.773 17.656 13.758 1 88.88 28 GLU B N 1
ATOM 858 C CA . GLU B 1 28 ? 5.746 16.859 14.5 1 88.88 28 GLU B CA 1
ATOM 859 C C . GLU B 1 28 ? 5.133 15.555 15.008 1 88.88 28 GLU B C 1
ATOM 861 O O . GLU B 1 28 ? 5.84 14.57 15.211 1 88.88 28 GLU B O 1
ATOM 866 N N . GLN B 1 29 ? 3.852 15.602 15.328 1 90.75 29 GLN B N 1
ATOM 867 C CA . GLN B 1 29 ? 3.17 14.438 15.883 1 90.75 29 GLN B CA 1
ATOM 868 C C . GLN B 1 29 ? 1.983 14.031 15.016 1 90.75 29 GLN B C 1
ATOM 870 O O . GLN B 1 29 ? 1.113 14.852 14.719 1 90.75 29 GLN B O 1
ATOM 875 N N . ILE B 1 30 ? 2.018 12.898 14.586 1 93.31 30 ILE B N 1
ATOM 876 C CA . ILE B 1 30 ? 0.912 12.297 13.844 1 93.31 30 ILE B CA 1
ATOM 877 C C . ILE B 1 30 ? 0.407 11.055 14.594 1 93.31 30 ILE B C 1
ATOM 879 O O . ILE B 1 30 ? 1.188 10.164 14.922 1 93.31 30 ILE B O 1
ATOM 883 N N . GLU B 1 31 ? -0.821 11.055 14.984 1 93.81 31 GLU B N 1
ATOM 884 C CA . GLU B 1 31 ? -1.44 9.844 15.516 1 93.81 31 GLU B CA 1
ATOM 885 C C . GLU B 1 31 ? -1.689 8.82 14.414 1 93.81 31 GLU B C 1
ATOM 887 O O . GLU B 1 31 ? -2.568 9.008 13.57 1 93.81 31 GLU B O 1
ATOM 892 N N . GLU B 1 32 ? -0.93 7.777 14.391 1 91 32 GLU B N 1
ATOM 893 C CA . GLU B 1 32 ? -1.106 6.727 13.391 1 91 32 GLU B CA 1
ATOM 894 C C . GLU B 1 32 ? -1.975 5.594 13.93 1 91 32 GLU B C 1
ATOM 896 O O . GLU B 1 32 ? -1.73 5.086 15.023 1 91 32 GLU B O 1
ATOM 901 N N . ILE B 1 33 ? -2.996 5.297 13.227 1 91.5 33 ILE B N 1
ATOM 902 C CA . ILE B 1 33 ? -3.857 4.164 13.555 1 91.5 33 ILE B CA 1
ATOM 903 C C . ILE B 1 33 ? -3.615 3.029 12.562 1 91.5 33 ILE B C 1
ATOM 905 O O . ILE B 1 33 ? -3.973 3.139 11.383 1 91.5 33 ILE B O 1
ATOM 909 N N . ARG B 1 34 ? -3.01 1.955 13.039 1 87.38 34 ARG B N 1
ATOM 910 C CA . ARG B 1 34 ? -2.686 0.804 12.203 1 87.38 34 ARG B CA 1
ATOM 911 C C . ARG B 1 34 ? -3.918 -0.064 11.961 1 87.38 34 ARG B C 1
ATOM 913 O O . ARG B 1 34 ? -4.457 -0.655 12.906 1 87.38 34 ARG B O 1
ATOM 920 N N . ILE B 1 35 ? -4.234 -0.169 10.672 1 86.69 35 ILE B N 1
ATOM 921 C CA . ILE B 1 35 ? -5.445 -0.928 10.375 1 86.69 35 ILE B CA 1
ATOM 922 C C . ILE B 1 35 ? -5.082 -2.371 10.039 1 86.69 35 ILE B C 1
ATOM 924 O O . ILE B 1 35 ? -5.953 -3.242 9.984 1 86.69 35 ILE B O 1
ATOM 928 N N . ASP B 1 36 ? -3.861 -2.641 9.719 1 80.94 36 ASP B N 1
ATOM 929 C CA . ASP B 1 36 ? -3.424 -3.99 9.367 1 80.94 36 ASP B CA 1
ATOM 930 C C . ASP B 1 36 ? -3.346 -4.875 10.609 1 80.94 36 ASP B C 1
ATOM 932 O O . ASP B 1 36 ? -3.414 -6.102 10.508 1 80.94 36 ASP B O 1
ATOM 936 N N . THR B 1 37 ? -3.26 -4.27 11.734 1 81.44 37 THR B N 1
ATOM 937 C CA . THR B 1 37 ? -3.127 -5.047 12.961 1 81.44 37 THR B CA 1
ATOM 938 C C . THR B 1 37 ? -4.398 -4.953 13.797 1 81.44 37 THR B C 1
ATOM 940 O O . THR B 1 37 ? -4.496 -5.59 14.852 1 81.44 37 THR B O 1
ATOM 943 N N . ASP B 1 38 ? -5.352 -4.141 13.352 1 84 38 ASP B N 1
ATOM 944 C CA . ASP B 1 38 ? -6.594 -3.926 14.086 1 84 38 ASP B CA 1
ATOM 945 C C . ASP B 1 38 ? -7.789 -3.871 13.141 1 84 38 ASP B C 1
ATOM 947 O O . ASP B 1 38 ? -8.148 -2.801 12.641 1 84 38 ASP B O 1
ATOM 951 N N . PRO B 1 39 ? -8.414 -5.023 12.984 1 85.69 39 PRO B N 1
ATOM 952 C CA . PRO B 1 39 ? -9.562 -5.066 12.086 1 85.69 39 PRO B CA 1
ATOM 953 C C . PRO B 1 39 ? -10.656 -4.078 12.477 1 85.69 39 PRO B C 1
ATOM 955 O O . PRO B 1 39 ? -11.344 -3.535 11.602 1 85.69 39 PRO B O 1
ATOM 958 N N . ALA B 1 40 ? -10.852 -3.816 13.742 1 91 40 ALA B N 1
ATOM 959 C CA . ALA B 1 40 ? -11.852 -2.857 14.203 1 91 40 ALA B CA 1
ATOM 960 C C . ALA B 1 40 ? -11.516 -1.445 13.734 1 91 40 ALA B C 1
ATOM 962 O O . ALA B 1 40 ? -12.406 -0.669 13.383 1 91 40 ALA B O 1
ATOM 963 N N . ALA B 1 41 ? -10.25 -1.146 13.742 1 91.12 41 ALA B N 1
ATOM 964 C CA . ALA B 1 41 ? -9.812 0.167 13.281 1 91.12 41 ALA B CA 1
ATOM 965 C C . ALA B 1 41 ? -10.125 0.353 11.797 1 91.12 41 ALA B C 1
ATOM 967 O O . ALA B 1 41 ? -10.461 1.455 11.359 1 91.12 41 ALA B O 1
ATOM 968 N N . ARG B 1 42 ? -10.062 -0.741 11.078 1 90.38 42 ARG B N 1
ATOM 969 C CA . ARG B 1 42 ? -10.398 -0.693 9.664 1 90.38 42 ARG B CA 1
ATOM 970 C C . ARG B 1 42 ? -11.867 -0.346 9.461 1 90.38 42 ARG B C 1
ATOM 972 O O . ARG B 1 42 ? -12.211 0.488 8.617 1 90.38 42 ARG B O 1
ATOM 979 N N . ASP B 1 43 ? -12.664 -0.997 10.234 1 93.56 43 ASP B N 1
ATOM 980 C CA . ASP B 1 43 ? -14.094 -0.74 10.164 1 93.56 43 ASP B CA 1
ATOM 981 C C . ASP B 1 43 ? -14.414 0.717 10.492 1 93.56 43 ASP B C 1
ATOM 983 O O . ASP B 1 43 ? -15.219 1.354 9.805 1 93.56 43 ASP B O 1
ATOM 987 N N . VAL B 1 44 ? -13.828 1.23 11.469 1 93.81 44 VAL B N 1
ATOM 988 C CA . VAL B 1 44 ? -14.016 2.619 11.867 1 93.81 44 VAL B CA 1
ATOM 989 C C . VAL B 1 44 ? -13.578 3.551 10.742 1 93.81 44 VAL B C 1
ATOM 991 O O . VAL B 1 44 ? -14.289 4.504 10.406 1 93.81 44 VAL B O 1
ATOM 994 N N . MET B 1 45 ? -12.477 3.254 10.109 1 94.31 45 MET B N 1
ATOM 995 C CA . MET B 1 45 ? -11.977 4.055 8.992 1 94.31 45 MET B CA 1
ATOM 996 C C . MET B 1 45 ? -12.984 4.082 7.852 1 94.31 45 MET B C 1
ATOM 998 O O . MET B 1 45 ? -13.328 5.152 7.352 1 94.31 45 MET B O 1
ATOM 1002 N N . MET B 1 46 ? -13.406 2.852 7.523 1 95.12 46 MET B N 1
ATOM 1003 C CA . MET B 1 46 ? -14.312 2.734 6.383 1 95.12 46 MET B CA 1
ATOM 1004 C C . MET B 1 46 ? -15.617 3.469 6.656 1 95.12 46 MET B C 1
ATOM 1006 O O . MET B 1 46 ? -16.156 4.133 5.77 1 95.12 46 MET B O 1
ATOM 1010 N N . GLN B 1 47 ? -16.078 3.412 7.852 1 95.38 47 GLN B N 1
ATOM 1011 C CA . GLN B 1 47 ? -17.312 4.074 8.234 1 95.38 47 GLN B CA 1
ATOM 1012 C C . GLN B 1 47 ? -17.141 5.59 8.25 1 95.38 47 GLN B C 1
ATOM 1014 O O . GLN B 1 47 ? -18.047 6.324 7.832 1 95.38 47 GLN B O 1
ATOM 1019 N N . SER B 1 48 ? -16.078 6.047 8.578 1 95.25 48 SER B N 1
ATOM 1020 C CA . SER B 1 48 ? -15.844 7.477 8.773 1 95.25 48 SER B CA 1
ATOM 1021 C C . SER B 1 48 ? -15.469 8.156 7.457 1 95.25 48 SER B C 1
ATOM 1023 O O . SER B 1 48 ? -15.75 9.344 7.266 1 95.25 48 SER B O 1
ATOM 1025 N N . THR B 1 49 ? -14.867 7.441 6.582 1 95.88 49 THR B N 1
ATOM 1026 C CA . THR B 1 49 ? -14.297 8.078 5.402 1 95.88 49 THR B CA 1
ATOM 1027 C C . THR B 1 49 ? -15.008 7.609 4.137 1 95.88 49 THR B C 1
ATOM 1029 O O . THR B 1 49 ? -14.945 8.273 3.098 1 95.88 49 THR B O 1
ATOM 1032 N N . GLY B 1 50 ? -15.555 6.375 4.289 1 94.75 50 GLY B N 1
ATOM 1033 C CA . GLY B 1 50 ? -16.125 5.754 3.102 1 94.75 50 GLY B CA 1
ATOM 1034 C C . GLY B 1 50 ? -15.07 5.188 2.164 1 94.75 50 GLY B C 1
ATOM 1035 O O . GLY B 1 50 ? -15.383 4.812 1.032 1 94.75 50 GLY B O 1
ATOM 1036 N N . ARG B 1 51 ? -13.828 5.23 2.645 1 92.38 51 ARG B N 1
ATOM 1037 C CA . ARG B 1 51 ? -12.719 4.773 1.818 1 92.38 51 ARG B CA 1
ATOM 1038 C C . ARG B 1 51 ? -12.141 3.467 2.354 1 92.38 51 ARG B C 1
ATOM 1040 O O . ARG B 1 51 ? -12.242 3.182 3.549 1 92.38 51 ARG B O 1
ATOM 1047 N N . ARG B 1 52 ? -11.477 2.766 1.443 1 86.62 52 ARG B N 1
ATOM 1048 C CA . ARG B 1 52 ? -10.922 1.471 1.821 1 86.62 52 ARG B CA 1
ATOM 1049 C C . ARG B 1 52 ? -9.398 1.487 1.741 1 86.62 52 ARG B C 1
ATOM 1051 O O . ARG B 1 52 ? -8.727 0.622 2.312 1 86.62 52 ARG B O 1
ATOM 1058 N N . THR B 1 53 ? -8.844 2.525 0.97 1 85.94 53 THR B N 1
ATOM 1059 C CA . THR B 1 53 ? -7.402 2.59 0.753 1 85.94 53 THR B CA 1
ATOM 1060 C C . THR B 1 53 ? -6.727 3.422 1.84 1 85.94 53 THR B C 1
ATOM 1062 O O . THR B 1 53 ? -7.398 4.145 2.582 1 85.94 53 THR B O 1
ATOM 1065 N N . VAL B 1 54 ? -5.406 3.182 2.02 1 89.75 54 VAL B N 1
ATOM 1066 C CA . VAL B 1 54 ? -4.586 3.938 2.959 1 89.75 54 VAL B CA 1
ATOM 1067 C C . VAL B 1 54 ? -3.484 4.68 2.205 1 89.75 54 VAL B C 1
ATOM 1069 O O . VAL B 1 54 ? -3.141 4.312 1.079 1 89.75 54 VAL B O 1
ATOM 1072 N N . PRO B 1 55 ? -3.123 5.801 2.746 1 91.94 55 PRO B N 1
ATOM 1073 C CA . PRO B 1 55 ? -3.535 6.379 4.027 1 91.94 55 PRO B CA 1
ATOM 1074 C C . PRO B 1 55 ? -4.867 7.125 3.936 1 91.94 55 PRO B C 1
ATOM 1076 O O . PRO B 1 55 ? -5.32 7.453 2.838 1 91.94 55 PRO B O 1
ATOM 1079 N N . GLN B 1 56 ? -5.547 7.242 5.012 1 95.81 56 GLN B N 1
ATOM 1080 C CA . GLN B 1 56 ? -6.605 8.227 5.219 1 95.81 56 GLN B CA 1
ATOM 1081 C C . GLN B 1 56 ? -6.215 9.242 6.289 1 95.81 56 GLN B C 1
ATOM 1083 O O . GLN B 1 56 ? -5.949 8.867 7.434 1 95.81 56 GLN B O 1
ATOM 1088 N N . ILE B 1 57 ? -6.266 10.562 5.906 1 96.81 57 ILE B N 1
ATOM 1089 C CA . ILE B 1 57 ? -5.668 11.609 6.723 1 96.81 57 ILE B CA 1
ATOM 1090 C C . ILE B 1 57 ? -6.758 12.555 7.23 1 96.81 57 ILE B C 1
ATOM 1092 O O . ILE B 1 57 ? -7.629 12.977 6.469 1 96.81 57 ILE B O 1
ATOM 1096 N N . PHE B 1 58 ? -6.664 12.789 8.484 1 97.38 58 PHE B N 1
ATOM 1097 C CA . PHE B 1 58 ? -7.496 13.797 9.125 1 97.38 58 PHE B CA 1
ATOM 1098 C C . PHE B 1 58 ? -6.641 14.93 9.688 1 97.38 58 PHE B C 1
ATOM 1100 O O . PHE B 1 58 ? -5.586 14.688 10.273 1 97.38 58 PHE B O 1
ATOM 1107 N N . ILE B 1 59 ? -7.082 16.109 9.492 1 96.94 59 ILE B N 1
ATOM 1108 C CA . ILE B 1 59 ? -6.547 17.297 10.156 1 96.94 59 ILE B CA 1
ATOM 1109 C C . ILE B 1 59 ? -7.652 17.984 10.945 1 96.94 59 ILE B C 1
ATOM 1111 O O . ILE B 1 59 ? -8.578 18.547 10.367 1 96.94 59 ILE B O 1
ATOM 1115 N N . GLY B 1 60 ? -7.434 17.844 12.227 1 95.25 60 GLY B N 1
ATOM 1116 C CA . GLY B 1 60 ? -8.609 18.141 13.023 1 95.25 60 GLY B CA 1
ATOM 1117 C C . GLY B 1 60 ? -9.789 17.234 12.711 1 95.25 60 GLY B C 1
ATOM 1118 O O . GLY B 1 60 ? -9.656 16.016 12.695 1 95.25 60 GLY B O 1
ATOM 1119 N N . ASP B 1 61 ? -10.938 17.844 12.453 1 95 61 ASP B N 1
ATOM 1120 C CA . ASP B 1 61 ? -12.148 17.078 12.125 1 95 61 ASP B CA 1
ATOM 1121 C C . ASP B 1 61 ? -12.328 16.969 10.617 1 95 61 ASP B C 1
ATOM 1123 O O . ASP B 1 61 ? -13.258 16.297 10.148 1 95 61 ASP B O 1
ATOM 1127 N N . TYR B 1 62 ? -11.422 17.469 9.914 1 96.94 62 TYR B N 1
ATOM 1128 C CA . TYR B 1 62 ? -11.531 17.484 8.461 1 96.94 62 TYR B CA 1
ATOM 1129 C C . TYR B 1 62 ? -10.875 16.25 7.852 1 96.94 62 TYR B C 1
ATOM 1131 O O . TYR B 1 62 ? -9.68 16.016 8.055 1 96.94 62 TYR B O 1
ATOM 1139 N N . HIS B 1 63 ? -11.625 15.609 7.082 1 98.19 63 HIS B N 1
ATOM 1140 C CA . HIS B 1 63 ? -11.094 14.477 6.328 1 98.19 63 HIS B CA 1
ATOM 1141 C C . HIS B 1 63 ? -10.477 14.938 5.012 1 98.19 63 HIS B C 1
ATOM 1143 O O . HIS B 1 63 ? -11.188 15.273 4.066 1 98.19 63 HIS B O 1
ATOM 1149 N N . VAL B 1 64 ? -9.203 14.891 4.98 1 97.88 64 VAL B N 1
ATOM 1150 C CA . VAL B 1 64 ? -8.461 15.328 3.805 1 97.88 64 VAL B CA 1
ATOM 1151 C C . VAL B 1 64 ? -8.602 14.297 2.688 1 97.88 64 VAL B C 1
ATOM 1153 O O . VAL B 1 64 ? -8.766 14.656 1.519 1 97.88 64 VAL B O 1
ATOM 1156 N N . GLY B 1 65 ? -8.477 13.078 3.092 1 97.25 65 GLY B N 1
ATOM 1157 C CA . GLY B 1 65 ? -8.438 11.992 2.123 1 97.25 65 GLY B CA 1
ATOM 1158 C C . GLY B 1 65 ? -7.121 11.242 2.111 1 97.25 65 GLY B C 1
ATOM 1159 O O . GLY B 1 65 ? -6.496 11.055 3.16 1 97.25 65 GLY B O 1
ATOM 1160 N N . GLY B 1 66 ? -6.766 10.719 0.956 1 95.19 66 GLY B N 1
ATOM 1161 C CA . GLY B 1 66 ? -5.531 9.961 0.807 1 95.19 66 GLY B CA 1
ATOM 1162 C C . GLY B 1 66 ? -4.328 10.836 0.512 1 95.19 66 GLY B C 1
ATOM 1163 O O . GLY B 1 66 ? -4.379 12.055 0.696 1 95.19 66 GLY B O 1
ATOM 1164 N N . CYS B 1 67 ? -3.281 10.18 0.053 1 93.12 67 CYS B N 1
ATOM 1165 C CA . CYS B 1 67 ? -2.037 10.883 -0.238 1 93.12 67 CYS B CA 1
ATOM 1166 C C . CYS B 1 67 ? -2.211 11.844 -1.409 1 93.12 67 CYS B C 1
ATOM 1168 O O . CYS B 1 67 ? -1.721 12.969 -1.37 1 93.12 67 CYS B O 1
ATOM 1170 N N . ASP B 1 68 ? -2.898 11.352 -2.447 1 93.12 68 ASP B N 1
ATOM 1171 C CA . ASP B 1 68 ? -3.15 12.219 -3.594 1 93.12 68 ASP B CA 1
ATOM 1172 C C . ASP B 1 68 ? -3.928 13.469 -3.18 1 93.12 68 ASP B C 1
ATOM 1174 O O . ASP B 1 68 ? -3.652 14.562 -3.664 1 93.12 68 ASP B O 1
ATOM 1178 N N . ASP B 1 69 ? -4.867 13.297 -2.365 1 96.5 69 ASP B N 1
ATOM 1179 C CA . ASP B 1 69 ? -5.656 14.414 -1.855 1 96.5 69 ASP B CA 1
ATOM 1180 C C . ASP B 1 69 ? -4.781 15.383 -1.067 1 96.5 69 ASP B C 1
ATOM 1182 O O . ASP B 1 69 ? -4.934 16.609 -1.194 1 96.5 69 ASP B O 1
ATOM 1186 N N . LEU B 1 70 ? -3.91 14.883 -0.271 1 96.62 70 LEU B N 1
ATOM 1187 C CA . LEU B 1 70 ? -2.99 15.695 0.518 1 96.62 70 LEU B CA 1
ATOM 1188 C C . LEU B 1 70 ? -2.072 16.516 -0.386 1 96.62 70 LEU B C 1
ATOM 1190 O O . LEU B 1 70 ? -1.864 17.703 -0.155 1 96.62 70 LEU B O 1
ATOM 1194 N N . MET B 1 71 ? -1.631 15.859 -1.41 1 96.38 71 MET B N 1
ATOM 1195 C CA . MET B 1 71 ? -0.745 16.531 -2.357 1 96.38 71 MET B CA 1
ATOM 1196 C C . MET B 1 71 ? -1.477 17.656 -3.084 1 96.38 71 MET B C 1
ATOM 1198 O O . MET B 1 71 ? -0.918 18.734 -3.289 1 96.38 71 MET B O 1
ATOM 1202 N N . ALA B 1 72 ? -2.686 17.375 -3.459 1 97 72 ALA B N 1
ATOM 1203 C CA . ALA B 1 72 ? -3.502 18.391 -4.129 1 97 72 ALA B CA 1
ATOM 1204 C C . ALA B 1 72 ? -3.764 19.578 -3.209 1 97 72 ALA B C 1
ATOM 1206 O O . ALA B 1 72 ? -3.674 20.734 -3.637 1 97 72 ALA B O 1
ATOM 1207 N N . LEU B 1 73 ? -4.027 19.297 -1.983 1 97.19 73 LEU B N 1
ATOM 1208 C CA . LEU B 1 73 ? -4.27 20.344 -0.996 1 97.19 73 LEU B CA 1
ATOM 1209 C C . LEU B 1 73 ? -3.02 21.203 -0.793 1 97.19 73 LEU B C 1
ATOM 1211 O O . LEU B 1 73 ? -3.111 22.422 -0.675 1 97.19 73 LEU B O 1
ATOM 1215 N N . ASP B 1 74 ? -1.917 20.609 -0.781 1 96.62 74 ASP B N 1
ATOM 1216 C CA . ASP B 1 74 ? -0.649 21.312 -0.642 1 96.62 74 ASP B CA 1
ATOM 1217 C C . ASP B 1 74 ? -0.37 22.188 -1.864 1 96.62 74 ASP B C 1
ATOM 1219 O O . ASP B 1 74 ? -0.012 23.359 -1.729 1 96.62 74 ASP B O 1
ATOM 1223 N N . ALA B 1 75 ? -0.587 21.641 -2.963 1 96.12 75 ALA B N 1
ATOM 1224 C CA . ALA B 1 75 ? -0.325 22.328 -4.227 1 96.12 75 ALA B CA 1
ATOM 1225 C C . ALA B 1 75 ? -1.19 23.578 -4.359 1 96.12 75 ALA B C 1
ATOM 1227 O O . ALA B 1 75 ? -0.754 24.578 -4.922 1 96.12 75 ALA B O 1
ATOM 1228 N N . ASP B 1 76 ? -2.336 23.484 -3.842 1 97 76 ASP B N 1
ATOM 1229 C CA . ASP B 1 76 ? -3.273 24.609 -3.957 1 97 76 ASP B CA 1
ATOM 1230 C C . ASP B 1 76 ? -3.066 25.609 -2.83 1 97 76 ASP B C 1
ATOM 1232 O O . ASP B 1 76 ? -3.787 26.609 -2.744 1 97 76 ASP B O 1
ATOM 1236 N N . GLY B 1 77 ? -2.16 25.312 -2.033 1 97 77 GLY B N 1
ATOM 1237 C CA . GLY B 1 77 ? -1.804 26.25 -0.971 1 97 77 GLY B CA 1
ATOM 1238 C C . GLY B 1 77 ? -2.719 26.141 0.236 1 97 77 GLY B C 1
ATOM 1239 O O . GLY B 1 77 ? -2.686 27.016 1.116 1 97 77 GLY B O 1
ATOM 1240 N N . GLY B 1 78 ? -3.49 25.141 0.309 1 97.75 78 GLY B N 1
ATOM 1241 C CA . GLY B 1 78 ? -4.488 25.031 1.362 1 97.75 78 GLY B CA 1
ATOM 1242 C C . GLY B 1 78 ? -4.008 24.25 2.564 1 97.75 78 GLY B C 1
ATOM 1243 O O . GLY B 1 78 ? -4.637 24.266 3.623 1 97.75 78 GLY B O 1
ATOM 1244 N N . LEU B 1 79 ? -2.863 23.562 2.514 1 96.88 79 LEU B N 1
ATOM 1245 C CA . LEU B 1 79 ? -2.436 22.641 3.568 1 96.88 79 LEU B CA 1
ATOM 1246 C C . LEU B 1 79 ? -1.983 23.422 4.805 1 96.88 79 LEU B C 1
ATOM 1248 O O . LEU 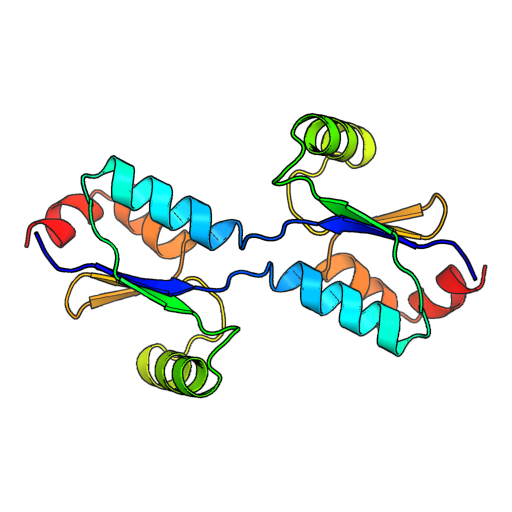B 1 79 ? -2.467 23.172 5.91 1 96.88 79 LEU B O 1
ATOM 1252 N N . VAL B 1 80 ? -1.141 24.297 4.633 1 96.44 80 VAL B N 1
ATOM 1253 C CA . VAL B 1 80 ? -0.573 25.016 5.766 1 96.44 80 VAL B CA 1
ATOM 1254 C C . VAL B 1 80 ? -1.669 25.812 6.473 1 96.44 80 VAL B C 1
ATOM 1256 O O . VAL B 1 80 ? -1.81 25.734 7.695 1 96.44 80 VAL B O 1
ATOM 1259 N N . PRO B 1 81 ? -2.535 26.578 5.766 1 97.62 81 PRO B N 1
ATOM 1260 C CA . PRO B 1 81 ? -3.641 27.25 6.449 1 97.62 81 PRO B CA 1
ATOM 1261 C C . PRO B 1 81 ? -4.52 26.297 7.242 1 97.62 81 PRO B C 1
ATOM 1263 O O . PRO B 1 81 ? -4.98 26.625 8.336 1 97.62 81 PRO B O 1
ATOM 1266 N N . LEU B 1 82 ? -4.781 25.141 6.727 1 96.5 82 LEU B N 1
ATOM 1267 C CA . LEU B 1 82 ? -5.609 24.156 7.422 1 96.5 82 LEU B CA 1
ATOM 1268 C C . LEU B 1 82 ? -4.926 23.672 8.695 1 96.5 82 LEU B C 1
ATOM 1270 O O . LEU B 1 82 ? -5.574 23.531 9.734 1 96.5 82 LEU B O 1
ATOM 1274 N N . LEU B 1 83 ? -3.643 23.422 8.664 1 95.75 83 LEU B N 1
ATOM 1275 C CA . LEU B 1 83 ? -2.867 22.969 9.812 1 95.75 83 LEU B CA 1
ATOM 1276 C C . LEU B 1 83 ? -2.859 24.031 10.914 1 95.75 83 LEU B C 1
ATOM 1278 O O . LEU B 1 83 ? -2.812 23.703 12.102 1 95.75 83 LEU B O 1
ATOM 1282 N N . GLN B 1 84 ? -2.988 25.156 10.453 1 94.62 84 GLN B N 1
ATOM 1283 C CA . GLN B 1 84 ? -2.844 26.266 11.398 1 94.62 84 GLN B CA 1
ATOM 1284 C C . GLN B 1 84 ? -4.207 26.766 11.859 1 94.62 84 GLN B C 1
ATOM 1286 O O . GLN B 1 84 ? -4.285 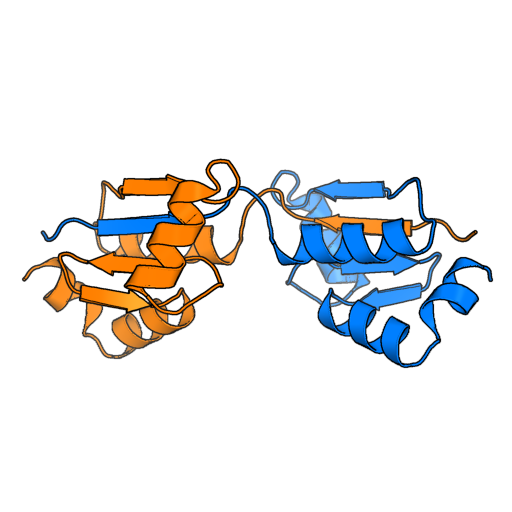27.641 12.734 1 94.62 84 GLN B O 1
ATOM 1291 N N . SER B 1 85 ? -5.184 26.312 11.391 1 90.5 85 SER B N 1
ATOM 1292 C CA . SER B 1 85 ? -6.527 26.766 11.727 1 90.5 85 SER B CA 1
ATOM 1293 C C . SER B 1 85 ? -6.918 26.375 13.141 1 90.5 85 SER B C 1
ATOM 1295 O O . SER B 1 85 ? -6.395 25.391 13.688 1 90.5 85 SER B O 1
#

Organism: Delftia acidovorans (strain DSM 14801 / SPH-1) (NCBI:txid398578)

Nearest PDB structures (foldseek):
  3qmx-assembly1_A  TM=8.619E-01  e=2.841E-07  Synechocystis sp. PCC 6803
  4mja-assembly1_A  TM=8.646E-01  e=8.698E-07  Synechocystis sp. PCC 6803 substr. Kazusa
  4tr1-assembly1_A  TM=9.425E-01  e=7.632E-06  Alkaliphilus oremlandii OhILAs
  2wul-assembly1_D  TM=9.168E-01  e=9.947E-04  Homo sapiens
  2yan-assembly2_B  TM=8.815E-01  e=1.684E-03  Homo sapiens

Foldseek 3Di:
DDDDDDDDDPDDVQQVLQVVVCVVLPDDDDDDDDCVVPVVVQVVCCVLPVDNDDDWDDQVSDTQGTSVSQVVCVVVVNNNVSNVD/DDDDDDDDDPDDVQQVLQVVVCVVLPDDDDDDDDCVVPVVVQVVCCVLPVDNDDDWDDQDSDTQGTSVSQVVCVVVVNNNVSNVD

InterPro domains:
  IPR002109 Glutaredoxin [PF00462] (4-64)
  IPR011767 Glutaredoxin active site [PS00195] (6-22)
  IPR011900 Glutaredoxin, GrxC [TIGR02181] (4-83)
  IPR011900 Glutaredoxin, GrxC [cd03418] (4-77)
  IPR014025 Glutaredoxin subgroup [PR00160] (4-22)
  IPR014025 Glutaredoxin subgroup [PR00160] (47-60)
  IPR014025 Glutaredoxin subgroup [PR00160] (61-74)
  IPR036249 Thioredoxin-like superfamily [SSF52833] (2-84)

Solvent-accessible surface area (backbone atoms only — not comparable to full-atom values): 9178 Å² total; per-residue (Å²): 108,42,56,36,39,31,41,32,43,62,49,22,64,51,39,52,50,43,52,50,54,44,40,75,70,65,50,85,65,67,50,72,44,54,32,76,84,26,67,68,51,38,51,53,44,30,71,72,67,73,45,89,68,69,23,37,35,27,52,54,91,42,75,61,37,37,41,69,45,49,50,51,34,45,73,70,60,47,40,64,60,56,40,60,88,108,42,56,36,39,30,40,33,42,60,50,22,65,50,41,53,49,43,51,49,55,43,39,74,70,66,50,84,66,67,51,72,44,52,32,78,85,27,67,66,52,38,51,52,45,31,72,73,68,72,45,88,68,68,23,38,36,27,52,54,91,43,75,62,38,36,43,69,42,48,51,53,34,45,73,72,61,4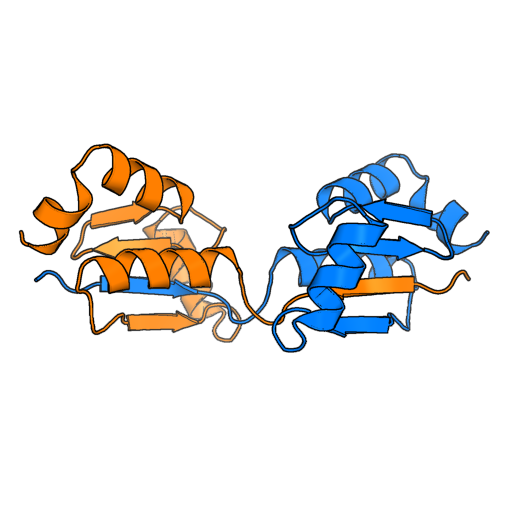8,42,64,59,56,39,60,87

pLDDT: mean 92.32, std 5.1, range [74.38, 98.19]

Radius of gyration: 18.33 Å; Cα contacts (8 Å, |Δi|>4): 272; chains: 2; bounding box: 38×52×35 Å

Secondary structure (DSSP, 8-state):
---EEEEE-SS-HHHHHHHHHHHHTT---EEEEESSS-HHHHHHHHHHHS--SS-EEEETTEEEESHHHHHHHHHTT-HHHHHH-/---EEEEE-SS-HHHHHHHHHHHHTT----EEEESSS-HHHHHHHHHHHS--SS-EEEETTEEEESHHHHHHHHHTT-HHHHHH-

Sequence (170 aa):
MQAVKMYTTAVCPYCIRAKQILKSKGVEQIEEIRIDTDPAARDVMMQSTGRRTVPQIFIGDYHVGGCDDLMALDADGGLVPLLQSMQAVKMYTTAVCPYCIRAKQILKSKGVEQIEEIRIDTDPAARDVMMQSTGRRTVPQIFIGDYHVGGCDDLMALDADGGLVPLLQS